Protein AF-A0A1Z5L088-F1 (afdb_monomer_lite)

Radius of gyration: 30.89 Å; chains: 1; bounding box: 75×25×79 Å

Structure (mmCIF, N/CA/C/O backbone):
data_AF-A0A1Z5L088-F1
#
_entry.id   AF-A0A1Z5L088-F1
#
loop_
_atom_site.group_PDB
_atom_site.id
_atom_site.type_symbol
_atom_site.label_atom_id
_atom_site.label_alt_id
_atom_site.label_comp_id
_atom_site.label_asym_id
_atom_site.label_entity_id
_atom_site.label_seq_id
_atom_site.pdbx_PDB_ins_code
_atom_site.Cartn_x
_atom_site.Cartn_y
_atom_site.Cartn_z
_atom_site.occupancy
_atom_site.B_iso_or_equiv
_atom_site.auth_seq_id
_atom_site.auth_comp_id
_atom_site.auth_asym_id
_atom_site.auth_atom_id
_atom_site.pdbx_PDB_model_num
ATOM 1 N N . MET A 1 1 ? -2.137 3.907 -10.256 1.00 92.25 1 MET A N 1
ATOM 2 C CA . MET A 1 1 ? -0.988 4.710 -9.767 1.00 92.25 1 MET A CA 1
ATOM 3 C C . MET A 1 1 ? -1.365 6.184 -9.695 1.00 92.25 1 MET A C 1
ATOM 5 O O . MET A 1 1 ? -2.406 6.555 -10.223 1.00 92.25 1 MET A O 1
ATOM 9 N N . LEU A 1 2 ? -0.555 7.002 -9.021 1.00 97.38 2 LEU A N 1
ATOM 10 C CA . LEU A 1 2 ? -0.903 8.358 -8.575 1.00 97.38 2 LEU A CA 1
ATOM 11 C C . LEU A 1 2 ? -0.729 9.452 -9.657 1.00 97.38 2 LEU A C 1
ATOM 13 O O . LEU A 1 2 ? -0.355 10.576 -9.345 1.00 97.38 2 LEU A O 1
ATOM 17 N N . THR A 1 3 ? -1.010 9.145 -10.929 1.00 98.00 3 THR A N 1
ATOM 18 C CA . THR A 1 3 ? -1.062 10.153 -12.007 1.00 98.00 3 THR A CA 1
ATOM 19 C C . THR A 1 3 ? -2.408 10.875 -11.964 1.00 98.00 3 THR A C 1
ATOM 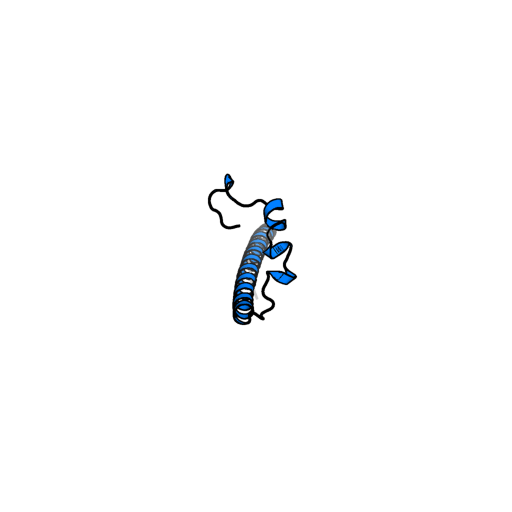21 O O . THR A 1 3 ? -3.455 10.227 -12.074 1.00 98.00 3 THR A O 1
ATOM 24 N N . VAL A 1 4 ? -2.392 12.206 -11.814 1.00 98.19 4 VAL A N 1
ATOM 25 C CA . VAL A 1 4 ? -3.609 13.033 -11.683 1.00 98.19 4 VAL A CA 1
ATOM 26 C C . VAL A 1 4 ? -4.503 12.888 -12.912 1.00 98.19 4 VAL A C 1
ATOM 28 O O . VAL A 1 4 ? -5.655 12.481 -12.780 1.00 98.19 4 VAL A O 1
ATOM 31 N N . ASN A 1 5 ? -3.952 13.145 -14.103 1.00 97.75 5 ASN A N 1
ATOM 32 C CA . ASN A 1 5 ? -4.687 13.006 -15.357 1.00 97.75 5 ASN A CA 1
ATOM 33 C C . ASN A 1 5 ? -5.031 11.521 -15.610 1.00 97.75 5 ASN A 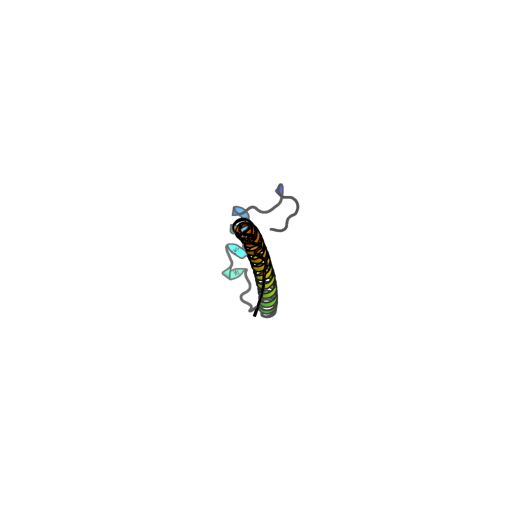C 1
ATOM 35 O O . ASN A 1 5 ? -4.107 10.717 -15.768 1.00 97.75 5 ASN A O 1
ATOM 39 N N . PRO A 1 6 ? -6.324 11.146 -15.680 1.00 97.31 6 PRO A N 1
ATOM 40 C CA . PRO A 1 6 ? -6.736 9.754 -15.840 1.00 97.31 6 PRO A CA 1
ATOM 41 C C . PRO A 1 6 ? -6.367 9.176 -17.209 1.00 97.31 6 PRO A C 1
ATOM 43 O O . PRO A 1 6 ? -6.034 8.000 -17.282 1.00 97.31 6 PRO A O 1
ATOM 46 N N . VAL A 1 7 ? -6.348 9.992 -18.267 1.00 97.31 7 VAL A N 1
ATOM 47 C CA . VAL A 1 7 ? -5.994 9.553 -19.629 1.00 97.31 7 VAL A CA 1
ATOM 48 C C . VAL A 1 7 ? -4.519 9.154 -19.715 1.00 97.31 7 VAL A C 1
ATOM 50 O O . VAL A 1 7 ? -4.151 8.277 -20.483 1.00 97.31 7 VAL A O 1
ATOM 53 N N . LYS A 1 8 ? -3.666 9.777 -18.894 1.00 96.88 8 LYS A N 1
ATOM 54 C CA . LYS A 1 8 ? -2.226 9.481 -18.816 1.00 96.88 8 LYS A CA 1
ATOM 55 C C . LYS A 1 8 ? -1.875 8.477 -17.714 1.00 96.88 8 LYS A C 1
ATOM 57 O O . LYS A 1 8 ? -0.698 8.220 -17.466 1.00 96.88 8 LYS A O 1
ATOM 62 N N . ARG A 1 9 ? -2.861 7.977 -16.966 1.00 98.38 9 ARG A N 1
ATOM 63 C CA . ARG A 1 9 ? -2.630 7.066 -15.844 1.00 98.38 9 ARG A CA 1
ATOM 64 C C . ARG A 1 9 ? -2.470 5.648 -16.378 1.00 98.38 9 ARG A C 1
ATOM 66 O O . ARG A 1 9 ? -3.313 5.183 -17.131 1.00 98.38 9 ARG A O 1
ATOM 73 N N . ILE A 1 10 ? -1.434 4.959 -15.902 1.00 98.06 10 ILE A N 1
ATOM 74 C CA . ILE A 1 10 ? -1.191 3.550 -16.227 1.00 98.06 10 ILE A CA 1
ATOM 75 C C . ILE A 1 10 ? -2.444 2.695 -15.992 1.00 98.06 10 ILE A C 1
ATOM 77 O O . ILE A 1 10 ? -3.08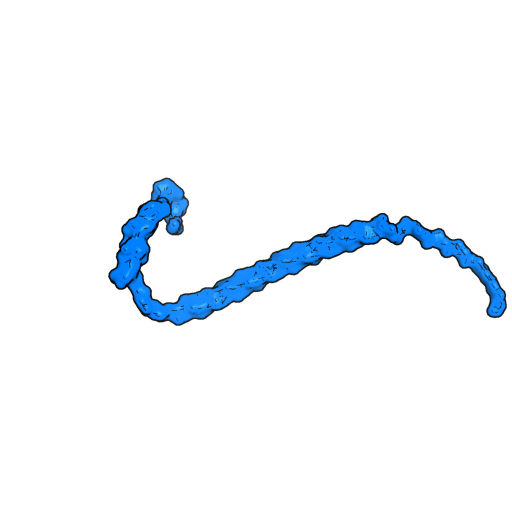9 2.798 -14.935 1.00 98.06 10 ILE A O 1
ATOM 81 N N . ASN A 1 11 ? -2.774 1.851 -16.964 1.00 98.06 11 ASN A N 1
ATOM 82 C CA . ASN A 1 11 ? -3.862 0.886 -16.852 1.00 98.06 11 ASN A CA 1
ATOM 83 C C . ASN A 1 11 ? -3.389 -0.425 -16.190 1.00 98.06 11 ASN A C 1
ATOM 85 O O . ASN A 1 11 ? -2.209 -0.618 -15.891 1.00 98.06 11 ASN A O 1
ATOM 89 N N . ALA A 1 12 ? -4.321 -1.339 -15.916 1.00 98.06 12 ALA A N 1
ATOM 90 C CA . ALA A 1 12 ? -4.000 -2.591 -15.230 1.00 98.06 12 ALA A CA 1
ATOM 91 C C . ALA A 1 12 ? -3.057 -3.499 -16.046 1.00 98.06 12 ALA A C 1
ATOM 93 O O . ALA A 1 12 ? -2.121 -4.069 -15.487 1.00 98.06 12 ALA A O 1
ATOM 94 N N . ALA A 1 13 ? -3.270 -3.606 -17.361 1.00 98.19 13 ALA A N 1
ATOM 95 C CA . ALA A 1 13 ? -2.463 -4.459 -18.234 1.00 98.19 13 ALA A CA 1
ATOM 96 C C . ALA A 1 13 ? -1.016 -3.955 -18.356 1.00 98.19 13 ALA A C 1
ATOM 98 O O . ALA A 1 13 ? -0.076 -4.747 -18.351 1.00 98.19 13 ALA A O 1
ATOM 99 N N . GLU A 1 14 ? -0.826 -2.639 -18.421 1.00 97.81 14 GLU A N 1
ATOM 100 C CA . GLU A 1 14 ? 0.488 -1.994 -18.400 1.00 97.81 14 GLU A CA 1
ATOM 101 C C . GLU A 1 14 ? 1.191 -2.193 -17.055 1.00 97.81 14 GLU A C 1
ATOM 103 O O . GLU A 1 14 ? 2.372 -2.536 -17.024 1.00 97.81 14 GLU A O 1
ATOM 108 N N . ALA A 1 15 ? 0.471 -2.046 -15.937 1.00 98.12 15 ALA A N 1
ATOM 109 C CA . ALA A 1 15 ? 1.038 -2.238 -14.604 1.00 98.12 15 ALA A CA 1
ATOM 110 C C . ALA A 1 15 ? 1.558 -3.670 -14.392 1.00 98.12 15 ALA A C 1
ATOM 112 O O . ALA A 1 15 ? 2.624 -3.850 -13.805 1.00 98.12 15 ALA A O 1
ATOM 113 N N . LEU A 1 16 ? 0.856 -4.682 -14.912 1.00 98.00 16 LEU A N 1
ATOM 114 C CA . LEU A 1 16 ? 1.297 -6.081 -14.848 1.00 98.00 16 LEU A CA 1
ATOM 115 C C . LEU A 1 16 ? 2.570 -6.349 -15.661 1.00 98.00 16 LEU A C 1
ATOM 117 O O . LEU A 1 16 ? 3.343 -7.234 -15.303 1.00 98.00 16 LEU A O 1
ATOM 121 N N . LYS A 1 17 ? 2.817 -5.577 -16.724 1.00 97.81 17 LYS A N 1
ATOM 122 C CA . LYS A 1 17 ? 4.035 -5.674 -17.545 1.00 97.81 17 LYS A CA 1
ATOM 123 C C . LYS A 1 17 ? 5.221 -4.907 -16.956 1.00 97.81 17 LYS A C 1
ATOM 125 O O . LYS A 1 17 ? 6.334 -5.051 -17.456 1.00 97.81 17 LYS A O 1
ATOM 130 N N . HIS A 1 18 ? 5.016 -4.102 -15.914 1.00 97.81 18 HIS A N 1
ATOM 131 C CA . HIS A 1 18 ? 6.080 -3.311 -15.303 1.00 97.81 18 HIS A CA 1
ATOM 132 C C . HIS A 1 18 ? 7.144 -4.224 -14.651 1.00 97.81 18 HIS A C 1
ATOM 134 O O . HIS A 1 18 ? 6.760 -5.127 -13.905 1.00 97.81 18 HIS A O 1
ATOM 140 N N . PRO A 1 19 ? 8.463 -3.986 -14.827 1.00 97.62 19 PRO A N 1
ATOM 141 C CA . PRO A 1 19 ? 9.522 -4.881 -14.331 1.00 97.62 19 PRO A CA 1
ATOM 142 C C . PRO A 1 19 ? 9.462 -5.173 -12.829 1.00 97.62 19 PRO A C 1
ATOM 144 O O . PRO A 1 19 ? 9.700 -6.296 -12.399 1.00 97.62 19 PRO A O 1
ATOM 147 N N . TRP A 1 20 ? 9.063 -4.183 -12.024 1.00 97.75 20 TRP A N 1
ATOM 148 C CA . TRP A 1 20 ? 8.865 -4.368 -10.580 1.00 97.75 20 TRP A CA 1
ATOM 149 C C . TRP A 1 20 ? 7.816 -5.450 -10.238 1.00 97.75 20 TRP A C 1
ATOM 151 O O . TRP A 1 20 ? 7.886 -6.056 -9.171 1.00 97.75 20 TRP A O 1
ATOM 161 N N . ILE A 1 21 ? 6.862 -5.702 -11.145 1.00 97.69 21 ILE A N 1
ATOM 162 C CA . ILE A 1 21 ? 5.842 -6.752 -11.042 1.00 97.69 21 ILE A CA 1
ATOM 163 C C . ILE A 1 21 ? 6.286 -8.020 -11.785 1.00 97.69 21 ILE A C 1
ATOM 165 O O . ILE A 1 21 ? 6.408 -9.070 -11.161 1.00 97.69 21 ILE A O 1
ATOM 169 N N . CYS A 1 22 ? 6.550 -7.942 -13.095 1.00 97.38 22 CYS A N 1
ATOM 170 C CA . CYS A 1 22 ? 6.785 -9.125 -13.936 1.00 97.38 22 CYS A CA 1
ATOM 171 C C . CYS A 1 22 ? 8.177 -9.758 -13.767 1.00 97.38 22 CYS A C 1
ATOM 173 O O . CYS A 1 22 ? 8.362 -10.924 -14.098 1.00 97.38 22 CYS A O 1
ATOM 175 N N . GLN A 1 23 ? 9.151 -9.013 -13.242 1.00 96.69 23 GLN A N 1
ATOM 176 C CA . GLN A 1 23 ? 10.528 -9.462 -13.000 1.00 96.69 23 GLN A CA 1
ATOM 177 C C . GLN A 1 23 ? 10.910 -9.249 -11.530 1.00 96.69 23 GLN A C 1
ATOM 179 O O . GLN A 1 23 ? 12.038 -8.867 -11.204 1.00 96.69 23 GLN A O 1
ATOM 184 N N . ARG A 1 24 ? 9.947 -9.480 -10.628 1.00 96.25 24 ARG A N 1
ATOM 185 C CA . ARG A 1 24 ? 10.063 -9.203 -9.191 1.00 96.25 24 ARG A CA 1
ATOM 186 C C . ARG A 1 24 ? 11.358 -9.738 -8.578 1.00 96.25 24 ARG A C 1
ATOM 188 O O . ARG A 1 24 ? 11.991 -9.010 -7.829 1.00 96.25 24 ARG A O 1
ATOM 195 N N . GLU A 1 25 ? 11.756 -10.965 -8.900 1.00 95.75 25 GLU A N 1
ATOM 196 C CA . GLU A 1 25 ? 12.948 -11.614 -8.326 1.00 95.75 25 GLU A CA 1
ATOM 197 C C . GLU A 1 25 ? 14.251 -10.854 -8.598 1.00 95.75 25 GLU A C 1
ATOM 199 O O . GLU A 1 25 ? 15.173 -10.901 -7.791 1.00 95.75 25 GLU A O 1
ATOM 204 N N . ARG A 1 26 ? 14.322 -10.136 -9.724 1.00 96.81 26 ARG A N 1
ATOM 205 C CA . ARG A 1 26 ? 15.507 -9.369 -10.129 1.00 96.81 26 ARG A CA 1
ATOM 206 C C . ARG A 1 26 ? 15.432 -7.909 -9.696 1.00 96.81 26 ARG A C 1
ATOM 208 O O . ARG A 1 26 ? 16.458 -7.301 -9.418 1.00 96.81 26 ARG A O 1
ATOM 215 N N . VAL A 1 27 ? 14.228 -7.333 -9.693 1.00 97.31 27 VAL A N 1
ATOM 216 C CA . VAL A 1 27 ? 14.025 -5.877 -9.576 1.00 97.31 27 VAL A CA 1
ATOM 217 C C . VAL A 1 27 ? 13.550 -5.455 -8.185 1.00 97.31 27 VAL A C 1
ATOM 219 O O . VAL A 1 27 ? 13.864 -4.356 -7.726 1.00 97.31 27 VAL A O 1
ATOM 222 N N . ALA A 1 28 ? 12.765 -6.285 -7.499 1.00 96.44 28 ALA A N 1
ATOM 223 C CA . ALA A 1 28 ? 12.261 -5.949 -6.176 1.00 96.44 28 ALA A CA 1
ATOM 224 C C . ALA A 1 28 ? 13.300 -6.281 -5.097 1.00 96.44 28 ALA A C 1
ATOM 226 O O . ALA A 1 28 ? 13.905 -7.347 -5.088 1.00 96.44 28 ALA A O 1
ATOM 227 N N . SER A 1 29 ? 13.473 -5.367 -4.142 1.00 96.19 29 SER A N 1
ATOM 228 C CA . SER A 1 29 ? 14.375 -5.567 -3.006 1.00 96.19 29 SER A CA 1
ATOM 229 C C . SER A 1 29 ? 13.876 -6.677 -2.072 1.00 96.19 29 SER A C 1
ATOM 231 O O . SER A 1 29 ? 12.692 -6.718 -1.730 1.00 96.19 29 SER A O 1
ATOM 233 N N . THR A 1 30 ? 14.798 -7.520 -1.610 1.00 95.62 30 THR A N 1
ATOM 234 C CA . THR A 1 30 ? 14.574 -8.567 -0.597 1.00 95.62 30 THR A CA 1
ATOM 235 C C . THR A 1 30 ? 14.873 -8.097 0.829 1.00 95.62 30 THR A C 1
ATOM 237 O O . THR A 1 30 ? 14.756 -8.874 1.773 1.00 95.62 30 THR A O 1
ATOM 240 N N . LEU A 1 31 ? 15.250 -6.825 1.005 1.00 97.44 31 LEU A N 1
ATOM 241 C CA . LEU A 1 31 ? 15.591 -6.278 2.313 1.00 97.44 31 LEU A CA 1
ATOM 242 C C . LEU A 1 31 ? 14.373 -6.257 3.233 1.00 97.44 31 LEU A C 1
ATOM 244 O O . LEU A 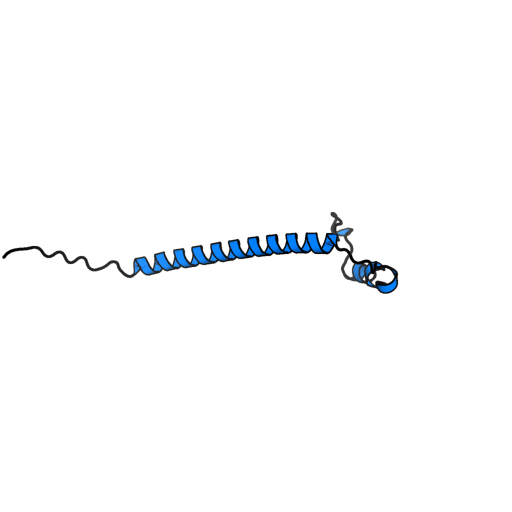1 31 ? 13.288 -5.802 2.855 1.00 97.44 31 LEU A O 1
ATOM 248 N N . HIS A 1 32 ? 14.587 -6.679 4.479 1.00 97.94 32 HIS A N 1
ATOM 249 C CA . HIS A 1 32 ? 13.589 -6.517 5.524 1.00 97.94 32 HIS A CA 1
ATOM 250 C C . HIS A 1 32 ? 13.406 -5.034 5.858 1.00 97.94 32 HIS A C 1
ATOM 252 O O . HIS A 1 32 ? 14.359 -4.328 6.180 1.00 97.94 32 HIS A O 1
ATOM 258 N N . ARG A 1 33 ? 12.162 -4.554 5.793 1.00 97.69 33 ARG A N 1
ATOM 259 C CA . ARG A 1 33 ? 11.814 -3.141 6.001 1.00 97.69 33 ARG A CA 1
ATOM 260 C C . ARG A 1 33 ? 11.145 -2.938 7.358 1.00 97.69 33 ARG A C 1
ATOM 262 O O . ARG A 1 33 ? 9.933 -2.732 7.429 1.00 97.69 33 ARG A O 1
ATOM 269 N N . GLN A 1 34 ? 11.930 -2.979 8.433 1.00 98.38 34 GLN A N 1
ATOM 270 C CA . GLN A 1 34 ? 11.415 -2.910 9.807 1.00 98.38 34 GLN A CA 1
ATOM 271 C C . GLN A 1 34 ? 10.569 -1.651 10.075 1.00 98.38 34 GLN A C 1
ATOM 273 O O . GLN A 1 34 ? 9.443 -1.754 10.559 1.00 98.38 34 GLN A O 1
ATOM 278 N N . GLU A 1 35 ? 11.038 -0.475 9.658 1.00 98.38 35 GLU A N 1
ATOM 279 C CA . GLU A 1 35 ? 10.288 0.781 9.816 1.00 98.38 35 GLU A CA 1
ATOM 280 C C . GLU A 1 35 ? 8.917 0.740 9.124 1.00 98.38 35 GLU A C 1
ATOM 282 O O . GLU A 1 35 ? 7.922 1.256 9.638 1.00 98.38 35 GLU A O 1
ATOM 287 N N . THR A 1 36 ? 8.838 0.070 7.968 1.00 98.38 36 THR A N 1
ATOM 288 C CA . THR A 1 36 ? 7.573 -0.119 7.246 1.00 98.38 36 THR A CA 1
ATOM 289 C C . THR A 1 36 ? 6.614 -0.992 8.052 1.00 98.38 36 THR A C 1
ATOM 291 O O . THR A 1 36 ? 5.429 -0.668 8.142 1.00 98.38 36 THR A O 1
ATOM 294 N N . VAL A 1 37 ? 7.111 -2.061 8.684 1.00 98.62 37 VAL A N 1
ATOM 295 C CA . VAL A 1 37 ? 6.307 -2.931 9.558 1.00 98.62 37 VAL A CA 1
ATOM 296 C C . VAL A 1 37 ? 5.742 -2.142 10.738 1.00 98.62 37 VAL A C 1
ATOM 298 O O . VAL A 1 37 ? 4.549 -2.249 11.039 1.00 98.62 37 VAL A O 1
ATOM 301 N N . ASP A 1 38 ? 6.551 -1.310 11.385 1.00 98.62 38 ASP A N 1
ATOM 302 C CA . ASP A 1 38 ? 6.111 -0.564 12.566 1.00 98.62 38 ASP A CA 1
ATOM 303 C C . ASP A 1 38 ? 5.121 0.555 12.220 1.00 98.62 38 ASP A C 1
ATOM 305 O O . ASP A 1 38 ? 4.112 0.741 12.914 1.00 98.62 38 ASP A O 1
ATOM 309 N N . CYS A 1 39 ? 5.315 1.233 11.089 1.00 98.56 39 CYS A N 1
ATOM 310 C CA . CYS A 1 39 ? 4.321 2.156 10.544 1.00 98.56 39 CYS A CA 1
ATOM 311 C C . CYS A 1 39 ? 3.008 1.442 10.179 1.00 98.56 39 CYS A C 1
ATOM 313 O O . CYS A 1 39 ? 1.923 1.954 10.479 1.00 98.56 39 CYS A O 1
ATOM 315 N N . LEU A 1 40 ? 3.072 0.234 9.611 1.00 98.69 40 LEU A N 1
ATOM 316 C CA . LEU A 1 40 ? 1.891 -0.546 9.235 1.00 98.69 40 LEU A CA 1
ATOM 317 C C . LEU A 1 40 ? 1.083 -1.014 10.455 1.00 98.69 40 LEU A C 1
ATOM 319 O O . LEU A 1 40 ? -0.152 -0.986 10.423 1.00 98.69 40 LEU A O 1
ATOM 323 N N . LYS A 1 41 ? 1.747 -1.380 11.560 1.00 98.75 41 LYS A N 1
ATOM 324 C CA . LYS A 1 41 ? 1.082 -1.677 12.843 1.00 98.75 41 LYS A CA 1
ATOM 325 C C . LYS A 1 41 ? 0.275 -0.471 13.332 1.00 98.75 41 LYS A C 1
ATOM 327 O O . LYS A 1 41 ? -0.921 -0.604 13.606 1.00 98.75 41 LYS A O 1
ATOM 332 N N . LYS A 1 42 ? 0.890 0.719 13.365 1.00 98.56 42 LYS A N 1
ATOM 333 C CA . LYS A 1 42 ? 0.225 1.976 13.764 1.00 98.56 42 LYS A CA 1
ATOM 334 C C . LYS A 1 42 ? -0.954 2.310 12.843 1.00 98.56 42 LYS A C 1
ATOM 336 O O . LYS A 1 42 ? -2.020 2.681 13.332 1.00 98.56 42 LYS A O 1
ATOM 341 N N . PHE A 1 43 ? -0.790 2.164 11.528 1.00 98.75 43 PHE A N 1
ATOM 342 C CA . PHE A 1 43 ? -1.857 2.391 10.547 1.00 98.75 43 PHE A CA 1
ATOM 343 C C . PHE A 1 43 ? -3.052 1.456 10.776 1.00 98.75 43 PHE A C 1
ATOM 345 O O . PHE A 1 43 ? -4.197 1.908 10.850 1.00 98.75 43 PHE A O 1
ATOM 352 N N . ASN A 1 44 ? -2.795 0.159 10.958 1.00 98.69 44 ASN A N 1
ATOM 353 C CA . ASN A 1 44 ? -3.845 -0.829 11.184 1.00 98.69 44 ASN A CA 1
ATOM 354 C C . ASN A 1 44 ? -4.588 -0.610 12.504 1.00 98.69 44 ASN A C 1
ATOM 356 O O . ASN A 1 44 ? -5.811 -0.747 12.525 1.00 98.69 44 ASN A O 1
ATOM 360 N N . ALA A 1 45 ? -3.892 -0.227 13.577 1.00 98.69 45 ALA A N 1
ATOM 361 C CA . ALA A 1 45 ? -4.529 0.123 14.846 1.00 98.69 45 ALA A CA 1
ATOM 362 C C . ALA A 1 45 ? -5.504 1.303 14.679 1.00 98.69 45 ALA A C 1
ATOM 364 O O . ALA A 1 45 ? -6.666 1.206 15.074 1.00 98.69 45 ALA A O 1
ATOM 365 N N . ARG A 1 46 ? -5.079 2.377 13.996 1.00 98.50 46 ARG A N 1
ATOM 366 C CA . ARG A 1 46 ? -5.943 3.537 13.700 1.00 98.50 46 ARG A CA 1
ATOM 367 C C . ARG A 1 46 ? -7.154 3.151 12.851 1.00 98.50 46 ARG A C 1
ATOM 369 O O . ARG A 1 46 ? -8.267 3.588 13.137 1.00 98.50 46 ARG A O 1
ATOM 376 N N . ARG A 1 47 ? -6.954 2.321 11.821 1.00 98.62 47 ARG A N 1
ATOM 377 C CA . ARG A 1 47 ? -8.036 1.821 10.957 1.00 98.62 47 ARG A CA 1
ATOM 378 C C . ARG A 1 47 ? -9.053 0.991 11.745 1.00 98.62 47 ARG A C 1
ATOM 380 O O . ARG A 1 47 ? -10.250 1.213 11.589 1.00 98.62 47 ARG A O 1
ATOM 387 N N . LYS A 1 48 ? -8.590 0.078 12.608 1.00 98.56 48 LYS A N 1
ATOM 388 C CA . LYS A 1 48 ? -9.453 -0.744 13.476 1.00 98.56 48 LYS A CA 1
ATOM 389 C C . LYS A 1 48 ? -10.2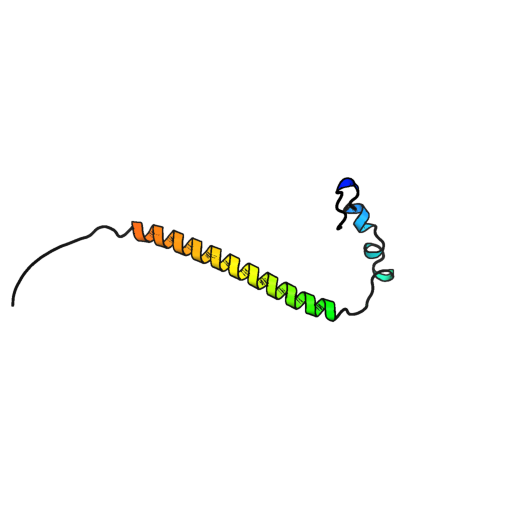62 0.114 14.448 1.00 98.56 48 LYS A C 1
ATOM 391 O O . LYS A 1 48 ? -11.464 -0.096 14.559 1.00 98.56 48 LYS A O 1
ATOM 396 N N . LEU A 1 49 ? -9.637 1.111 15.079 1.00 98.31 49 LEU A N 1
ATOM 397 C CA . LEU A 1 49 ? -10.327 2.030 15.988 1.00 98.31 49 LEU A CA 1
ATOM 398 C C . LEU A 1 49 ? -11.441 2.811 15.276 1.00 98.31 49 LEU A C 1
ATOM 400 O O . LEU A 1 49 ? -12.567 2.848 15.763 1.00 98.31 49 LEU A O 1
ATOM 404 N N . LYS A 1 50 ? -11.155 3.384 14.097 1.00 98.38 50 LYS A N 1
ATOM 405 C CA . LYS A 1 50 ? -12.174 4.080 13.291 1.00 98.38 50 LYS A CA 1
ATOM 406 C C . LYS A 1 50 ? -13.356 3.163 12.953 1.00 98.38 50 LYS A C 1
ATOM 408 O O . LYS A 1 50 ? -14.498 3.589 13.078 1.00 98.38 50 LYS A O 1
ATOM 413 N N . GLY A 1 51 ? -13.085 1.912 12.573 1.00 98.00 51 GLY A N 1
ATOM 414 C CA . GLY A 1 51 ? -14.126 0.914 12.308 1.00 98.00 51 GLY A CA 1
ATOM 415 C C . GLY A 1 51 ? -14.964 0.581 13.545 1.00 98.00 51 GLY A C 1
ATOM 416 O O . GLY A 1 51 ? -16.187 0.574 13.463 1.00 98.00 51 GLY A O 1
ATOM 417 N N . ALA A 1 52 ? -14.323 0.378 14.698 1.00 98.44 52 ALA A N 1
ATOM 418 C CA . ALA A 1 52 ? -15.013 0.089 15.954 1.00 98.44 52 ALA A CA 1
ATOM 419 C C . ALA A 1 52 ? -15.964 1.224 16.365 1.00 98.44 52 ALA A C 1
ATOM 421 O O . ALA A 1 52 ? -17.112 0.962 16.709 1.00 98.44 52 ALA A O 1
ATOM 422 N N . ILE A 1 53 ? -15.523 2.482 16.258 1.00 98.06 53 ILE A N 1
ATOM 423 C CA . ILE A 1 53 ? -16.362 3.651 16.565 1.00 98.06 53 ILE A CA 1
ATOM 424 C C . ILE A 1 53 ? -17.583 3.707 15.639 1.00 98.06 53 ILE A C 1
ATOM 426 O O . ILE A 1 53 ? -18.696 3.888 16.126 1.00 98.06 53 ILE A O 1
ATOM 430 N N . LEU A 1 54 ? -17.402 3.510 14.328 1.00 97.62 54 LEU A N 1
ATOM 431 C CA . LEU A 1 54 ? -18.520 3.491 13.376 1.00 97.62 54 LEU A CA 1
ATOM 432 C C . LEU A 1 54 ? -19.534 2.390 13.709 1.00 97.62 54 LEU A C 1
ATOM 434 O O . LEU A 1 54 ? -20.737 2.645 13.698 1.00 97.62 54 LEU A O 1
ATOM 438 N N . THR A 1 55 ? -19.064 1.192 14.062 1.00 97.25 55 THR A N 1
ATOM 439 C CA . THR A 1 55 ? -19.937 0.100 14.511 1.00 97.25 55 THR A CA 1
ATOM 440 C C . THR A 1 55 ? -20.703 0.480 15.776 1.00 97.25 55 THR A C 1
ATOM 442 O O . THR A 1 55 ? -21.913 0.266 15.832 1.00 97.25 55 THR A O 1
ATOM 445 N N . THR A 1 56 ? -20.047 1.096 16.762 1.00 96.00 56 THR A N 1
ATOM 446 C CA . THR A 1 56 ? -20.714 1.583 17.979 1.00 96.00 56 THR A CA 1
ATOM 447 C C . THR A 1 56 ? -21.773 2.633 17.656 1.00 96.00 56 THR A C 1
ATOM 449 O O . THR A 1 56 ? -22.881 2.534 18.168 1.00 96.00 56 THR A O 1
ATOM 452 N N . MET A 1 57 ? -21.489 3.596 16.772 1.00 95.56 57 MET A N 1
ATOM 453 C CA . MET A 1 57 ? -22.467 4.609 16.344 1.00 95.56 57 MET A CA 1
ATOM 454 C C . MET A 1 57 ? -23.695 3.985 15.670 1.00 95.56 57 MET A C 1
ATOM 456 O O . MET A 1 57 ? -24.825 4.405 15.913 1.00 95.56 57 MET A O 1
ATOM 460 N N . LEU A 1 58 ? -23.494 2.975 14.819 1.00 93.88 58 LEU A N 1
ATOM 461 C CA . LEU A 1 58 ? -24.598 2.251 14.187 1.00 93.88 58 LEU A CA 1
ATOM 462 C C . LEU A 1 58 ? -25.414 1.469 15.218 1.00 93.88 58 LEU A C 1
ATOM 464 O O . LEU A 1 58 ? -26.644 1.512 15.184 1.00 93.88 58 LEU A O 1
ATOM 468 N N . ALA A 1 59 ? -24.743 0.789 16.148 1.00 92.94 59 ALA A N 1
ATOM 469 C CA . ALA A 1 59 ? -25.393 0.043 17.214 1.00 92.94 59 ALA A CA 1
ATOM 470 C C . ALA A 1 59 ? -26.246 0.972 18.086 1.00 92.94 59 ALA A C 1
ATOM 472 O O . ALA A 1 59 ? -27.445 0.738 18.224 1.00 92.94 59 ALA A O 1
ATOM 473 N N . THR A 1 60 ? -25.679 2.064 18.606 1.00 91.50 60 THR A N 1
ATOM 474 C CA . THR A 1 60 ? -26.409 3.015 19.461 1.00 91.50 60 THR A CA 1
ATOM 475 C C . THR A 1 60 ? -27.590 3.652 18.736 1.00 91.50 60 THR A C 1
ATOM 477 O O . THR A 1 60 ? -28.662 3.784 19.326 1.00 91.50 60 THR A O 1
ATOM 480 N N . ARG A 1 61 ? -27.461 3.965 17.441 1.00 86.62 61 ARG A N 1
ATOM 481 C CA . ARG A 1 61 ? -28.579 4.480 16.637 1.00 86.62 61 ARG A CA 1
ATOM 482 C C . ARG A 1 61 ? -29.689 3.442 16.449 1.00 86.62 61 ARG A C 1
ATOM 484 O O . ARG A 1 61 ? -30.867 3.784 16.559 1.00 86.62 61 ARG A O 1
ATOM 491 N N . ASN A 1 62 ? -29.337 2.179 16.208 1.00 82.00 62 ASN A N 1
ATOM 492 C CA . ASN A 1 62 ? -30.306 1.085 16.090 1.00 82.00 62 ASN A CA 1
ATOM 493 C C . ASN A 1 62 ? -31.017 0.800 17.422 1.00 82.00 62 ASN A C 1
ATOM 495 O O . ASN A 1 62 ? -32.233 0.609 17.432 1.00 82.00 62 ASN A O 1
ATOM 499 N N . PHE A 1 63 ? -30.295 0.821 18.546 1.00 75.94 63 PHE A N 1
ATOM 500 C CA . PHE A 1 63 ? -30.885 0.664 19.878 1.00 75.94 63 PHE A CA 1
ATOM 501 C C . PHE A 1 63 ? -31.797 1.838 20.246 1.00 75.94 63 PHE A C 1
ATOM 503 O O . PHE A 1 63 ? -32.896 1.611 20.743 1.00 75.94 63 PHE A O 1
ATOM 510 N N . SER A 1 64 ? -31.402 3.076 19.937 1.00 74.25 64 SER A N 1
ATOM 511 C CA . SER A 1 64 ? -32.241 4.263 20.149 1.00 74.25 64 SER A CA 1
ATOM 512 C C . SER A 1 64 ? -33.503 4.257 19.277 1.00 74.25 64 SER A C 1
ATOM 514 O O . SER A 1 64 ? -34.573 4.641 19.739 1.00 74.25 64 SER A O 1
ATOM 516 N N . SER A 1 65 ? -33.418 3.768 18.039 1.00 67.62 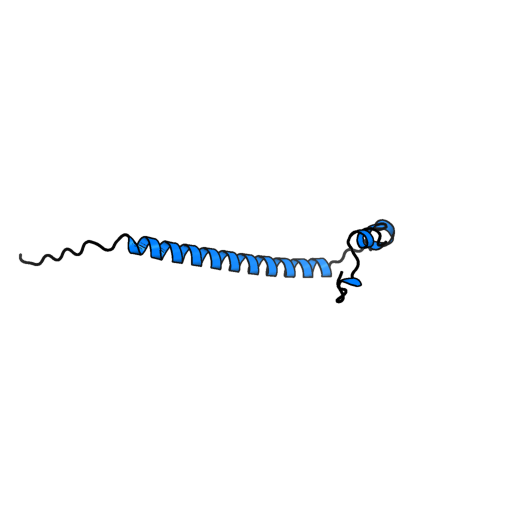65 SER A N 1
ATOM 517 C CA . SER A 1 65 ? -34.592 3.653 17.160 1.00 67.62 65 SER A CA 1
ATOM 518 C C . SER A 1 65 ? -35.552 2.556 17.637 1.00 67.62 65 SER A C 1
ATOM 520 O O . SER A 1 65 ? -36.768 2.735 17.599 1.00 67.62 65 SER A O 1
ATOM 522 N N . ARG A 1 66 ? -35.022 1.434 18.145 1.00 61.69 66 ARG A N 1
ATOM 523 C CA . ARG A 1 66 ? -35.835 0.365 18.749 1.00 61.69 66 ARG A CA 1
ATOM 524 C C . ARG A 1 66 ? -36.477 0.787 20.070 1.00 61.69 66 ARG A C 1
ATOM 526 O O . ARG A 1 66 ? -37.637 0.450 20.278 1.00 61.69 66 ARG A O 1
ATOM 533 N N . SER A 1 67 ? -35.781 1.542 20.924 1.00 58.53 67 SER A N 1
ATOM 534 C CA . SER A 1 67 ? -36.348 2.005 22.200 1.00 58.53 67 SER A CA 1
ATOM 535 C C . SER A 1 67 ? -37.521 2.975 22.011 1.00 58.53 67 SER A C 1
ATOM 537 O O . SER A 1 67 ? -38.461 2.973 22.804 1.00 58.53 67 SER A O 1
ATOM 539 N N . ILE A 1 68 ? -37.519 3.764 20.930 1.00 55.66 68 ILE A N 1
ATOM 540 C CA . ILE A 1 68 ? -38.652 4.623 20.552 1.00 55.66 68 ILE A CA 1
ATOM 541 C C . ILE A 1 68 ? -39.858 3.781 20.108 1.00 55.66 68 ILE A C 1
ATOM 543 O O . ILE A 1 68 ? -40.988 4.096 20.480 1.00 55.66 68 ILE A O 1
ATOM 547 N N . MET A 1 69 ? -39.643 2.688 19.366 1.00 54.09 69 MET A N 1
ATOM 548 C CA . MET A 1 69 ? -40.736 1.797 18.953 1.00 54.09 69 MET A CA 1
ATOM 549 C C . MET A 1 69 ? -41.335 1.013 20.126 1.00 54.09 69 MET A C 1
ATOM 551 O O . MET A 1 69 ? -42.547 0.821 20.156 1.00 54.09 69 MET A O 1
ATOM 555 N N . THR A 1 70 ? -40.535 0.618 21.122 1.00 52.41 70 THR A N 1
ATOM 556 C CA . THR A 1 70 ? -41.055 -0.058 22.324 1.00 52.41 70 THR A CA 1
ATOM 557 C C . THR A 1 70 ? -41.809 0.894 23.252 1.00 52.41 70 THR A C 1
ATOM 559 O O . THR A 1 70 ? -42.776 0.482 23.881 1.00 52.41 70 THR A O 1
ATOM 562 N N . LYS A 1 71 ? -41.443 2.184 23.306 1.00 49.06 71 LYS A N 1
ATOM 563 C CA . LYS A 1 71 ? -42.135 3.172 24.157 1.00 49.06 71 LYS A CA 1
ATOM 564 C C . LYS A 1 71 ? -43.520 3.579 23.628 1.00 49.06 71 LYS A C 1
ATOM 566 O O . LYS A 1 71 ? -44.319 4.120 24.382 1.00 49.06 71 LYS A O 1
ATOM 571 N N . LYS A 1 72 ? -43.830 3.303 22.354 1.00 46.78 72 LYS A N 1
ATOM 572 C CA . LYS A 1 72 ? -45.156 3.559 21.759 1.00 46.78 72 LYS A CA 1
ATOM 573 C C . LYS A 1 72 ? -46.164 2.417 21.993 1.00 46.78 72 LYS A C 1
ATOM 575 O O . LYS A 1 72 ? -47.317 2.557 21.604 1.00 46.78 72 LYS A O 1
ATOM 580 N N . GLY A 1 73 ? -45.742 1.308 22.612 1.00 44.81 73 GLY A N 1
ATOM 581 C CA . GLY A 1 73 ? -46.587 0.139 22.887 1.00 44.81 73 GLY A CA 1
ATOM 582 C C . GLY A 1 73 ? -47.161 0.047 24.304 1.00 44.81 73 GLY A C 1
ATOM 583 O O . GLY A 1 73 ? -47.980 -0.831 24.537 1.00 44.81 73 GLY A O 1
ATOM 584 N N . ASP A 1 74 ? -46.765 0.926 25.232 1.00 45.12 74 ASP A N 1
ATOM 585 C CA . ASP A 1 74 ? -47.114 0.801 26.659 1.00 45.12 74 ASP A CA 1
ATOM 586 C C . ASP A 1 74 ? -47.683 2.109 27.238 1.00 45.12 74 ASP A C 1
ATOM 588 O O . ASP A 1 74 ? -47.238 2.648 28.247 1.00 45.12 74 ASP A O 1
ATOM 592 N N . GLY A 1 75 ? -48.630 2.697 26.505 1.00 48.84 75 GLY A N 1
ATOM 593 C CA . GLY A 1 75 ? -49.304 3.942 26.865 1.00 48.84 75 GLY A CA 1
ATOM 594 C C . GLY A 1 75 ? -50.807 3.745 26.999 1.00 48.84 75 GLY A C 1
ATOM 595 O O . GLY A 1 75 ? -51.554 4.354 26.244 1.00 48.84 75 GLY A O 1
ATOM 596 N N . SER A 1 76 ? -51.259 2.862 27.894 1.00 46.66 76 SER A N 1
ATOM 597 C CA . SER A 1 76 ? -52.677 2.755 28.268 1.00 46.66 76 SER A CA 1
ATOM 598 C C . SER A 1 76 ? -52.865 1.847 29.490 1.00 46.66 76 SER A C 1
ATOM 600 O O . SER A 1 76 ? -53.202 0.676 29.345 1.00 46.66 76 SER A O 1
ATOM 602 N N . GLN A 1 77 ? -52.711 2.394 30.695 1.00 41.47 77 GLN A N 1
ATOM 603 C CA . GLN A 1 77 ? -53.711 2.240 31.761 1.00 41.47 77 GLN A CA 1
ATOM 604 C C . GLN A 1 77 ? -53.358 3.174 32.922 1.00 41.47 77 GLN A C 1
ATOM 606 O O . GLN A 1 77 ? -52.625 2.833 33.844 1.00 41.47 77 GLN A O 1
ATOM 611 N N . VAL A 1 78 ? -53.911 4.384 32.865 1.00 46.12 78 VAL A N 1
ATOM 612 C CA . VAL A 1 78 ? -54.157 5.175 34.069 1.00 46.12 78 VAL A CA 1
ATOM 613 C C . VAL A 1 78 ? -55.377 4.543 34.738 1.00 46.12 78 VAL A C 1
ATOM 615 O O . VAL A 1 78 ? -56.459 4.538 34.153 1.00 46.12 78 VAL A O 1
ATOM 618 N N . LYS A 1 79 ? -55.210 3.987 35.939 1.00 39.50 79 LYS A N 1
ATOM 619 C CA . LYS A 1 79 ? -56.319 3.777 36.874 1.00 39.50 79 LYS A CA 1
ATOM 620 C C . LYS A 1 79 ? -56.000 4.493 38.177 1.00 39.50 79 LYS A C 1
ATOM 622 O O . LYS A 1 79 ? -55.295 3.992 39.043 1.00 39.50 79 LYS A O 1
ATOM 627 N N . GLU A 1 80 ? -56.524 5.707 38.230 1.00 43.44 80 GLU A N 1
ATOM 628 C CA . GLU A 1 80 ? -56.900 6.433 39.431 1.00 43.44 80 GLU A CA 1
ATOM 629 C C . GLU A 1 80 ? -57.894 5.586 40.237 1.00 43.44 80 GLU A C 1
ATOM 631 O O . GLU A 1 80 ? -58.864 5.074 39.675 1.00 43.44 80 GLU A O 1
ATOM 636 N N . SER A 1 81 ? -57.654 5.409 41.535 1.00 39.72 81 SER A N 1
ATOM 637 C CA . SER A 1 81 ? -58.714 5.163 42.516 1.00 39.72 81 SER A CA 1
ATOM 638 C C . SER A 1 81 ? -58.236 5.562 43.905 1.00 39.72 81 SER A C 1
ATOM 640 O O . SER A 1 81 ? -57.274 5.029 44.455 1.00 39.72 81 SER A O 1
ATOM 642 N N . THR A 1 82 ? -58.950 6.560 44.390 1.00 47.62 82 THR A N 1
ATOM 643 C CA . THR A 1 82 ? -59.026 7.166 45.706 1.00 47.62 82 THR A CA 1
ATOM 644 C C . THR A 1 82 ? -59.432 6.167 46.800 1.00 47.62 82 THR A C 1
ATOM 646 O O . THR A 1 82 ? -60.213 5.252 46.558 1.00 47.62 82 THR A O 1
ATOM 649 N N . ASP A 1 83 ? -58.981 6.491 48.012 1.00 37.91 83 ASP A N 1
ATOM 650 C CA . ASP A 1 83 ? -59.733 6.520 49.277 1.00 37.91 83 ASP A CA 1
ATOM 651 C C . ASP A 1 83 ? -59.530 5.445 50.369 1.00 37.91 83 ASP A C 1
ATOM 653 O O . ASP A 1 83 ? -59.834 4.268 50.213 1.00 37.91 83 ASP A O 1
ATOM 657 N N . SER A 1 84 ? -59.140 5.990 51.530 1.00 39.50 84 SER A N 1
ATOM 658 C CA . SER A 1 84 ? -59.657 5.751 52.885 1.00 39.50 84 SER A CA 1
ATOM 659 C C . SER A 1 84 ? -59.347 4.482 53.707 1.00 39.50 84 SER A C 1
ATOM 661 O O . SER A 1 84 ? -59.789 3.378 53.422 1.00 39.50 84 SER A O 1
ATOM 663 N N . SER A 1 85 ? -58.761 4.786 54.879 1.00 40.59 85 SER A N 1
ATOM 664 C CA . SER A 1 85 ? -59.124 4.342 56.241 1.00 40.59 85 SER A CA 1
ATOM 665 C C . SER A 1 85 ? -58.898 2.885 56.663 1.00 40.59 85 SER A C 1
ATOM 667 O O . SER A 1 85 ? -59.722 2.011 56.412 1.00 40.59 85 SER A O 1
ATOM 669 N N . THR A 1 86 ? -57.870 2.643 57.482 1.00 40.78 86 THR A N 1
ATOM 670 C CA . THR A 1 86 ? -57.959 2.484 58.957 1.00 40.78 86 THR A CA 1
ATOM 671 C C . THR A 1 86 ? -56.572 2.317 59.568 1.00 40.78 86 THR A C 1
ATOM 673 O O . THR A 1 86 ? -55.663 1.839 58.854 1.00 40.78 86 THR A O 1
#

Sequence (86 aa):
MLTVNPVKRINAAEALKHPWICQRERVASTLHRQETVDCLKKFNARRKLKGAILTTMLATRNFSSRSIMTKKGDGSQVKESTDSST

pLDDT: mean 83.85, std 21.97, range [37.91, 98.75]

Secondary structure (DSSP, 8-state):
---SSGGGSPPHHHHHHSHHHHTHHHHS-----HHHHHHHHHHHHHHHHHHHHHHHHHHHHHHHHHHHHHHTS-------------

Foldseek 3Di:
DPDPDPVPDDDPVRVCVDCCNVVVVVPPDPDDDVVVVVVVVVVVVVVVVVVVVVVVVVVVVVVVVVVVVVVVVPPDDDDDDDYDDD

InterPro domains:
  IPR011009 Protein kinase-like domain superfamily [SSF56112] (1-42)

Organism: Ornithodoros moubata (NCBI:txid6938)